Protein AF-A0A0S4W261-F1 (afdb_monomer_lite)

Secondary structure (DSSP, 8-state):
-HHHHHTTSEEEEEEEEETTEEEEEEEETTTTTS-SHHHHHHHHHTT----EEE-SS-EEE----S----PPPP---

Sequence (77 aa):
MLDAFWNGDYDLIAIRARETRHALEFNPHGYPYGGTGSLVALVECFGHRVVGVDGGTGYEEYVPRTNIWKPRASRAV

Foldseek 3Di:
DVVCCVVPQKPFDDFDDDPPDTDGDIDGPPPPVVPCVVVCVVCVVVVHHDQWDDPVVDIDGDDDDPPPDDPDPPPDD

Organism: Ralstonia solanacearum (NCBI:txid305)

Structure (mmCIF, N/CA/C/O backbone):
data_AF-A0A0S4W261-F1
#
_entry.id   AF-A0A0S4W261-F1
#
loop_
_atom_site.group_PDB
_atom_site.id
_atom_site.type_symbol
_atom_site.label_atom_id
_atom_site.label_alt_id
_atom_site.label_comp_id
_atom_site.label_asym_id
_atom_site.label_entity_id
_atom_site.label_seq_id
_atom_site.pdbx_PDB_ins_code
_atom_site.Cartn_x
_atom_site.Cartn_y
_atom_site.Cartn_z
_atom_site.occupancy
_atom_site.B_iso_or_equiv
_atom_site.auth_seq_id
_atom_site.auth_comp_id
_atom_site.auth_asym_id
_atom_site.auth_atom_id
_atom_site.pdbx_PDB_model_num
ATOM 1 N N . MET A 1 1 ? -1.828 -8.259 -8.983 1.00 71.50 1 MET A N 1
ATOM 2 C CA . MET A 1 1 ? -1.339 -7.875 -7.640 1.00 71.50 1 MET A CA 1
ATOM 3 C C . MET A 1 1 ? -0.571 -9.002 -6.980 1.00 71.50 1 MET A C 1
ATOM 5 O O . MET A 1 1 ? 0.614 -8.823 -6.779 1.00 71.50 1 MET A O 1
ATOM 9 N N . LEU A 1 2 ? -1.186 -10.160 -6.706 1.00 76.31 2 LEU A N 1
ATOM 10 C CA . LEU A 1 2 ? -0.449 -11.325 -6.186 1.00 76.31 2 LEU A CA 1
ATOM 11 C C . LEU A 1 2 ? 0.719 -11.734 -7.094 1.00 76.31 2 LEU A C 1
ATOM 13 O O . LEU A 1 2 ? 1.813 -11.975 -6.610 1.00 76.31 2 LEU A O 1
ATOM 17 N N . ASP A 1 3 ? 0.499 -11.696 -8.407 1.00 79.94 3 ASP A N 1
ATOM 18 C CA . ASP A 1 3 ? 1.541 -11.942 -9.406 1.00 79.94 3 ASP A CA 1
ATOM 19 C C . ASP A 1 3 ? 2.713 -10.944 -9.322 1.00 79.94 3 ASP A C 1
ATOM 21 O O . ASP A 1 3 ? 3.863 -11.344 -9.402 1.00 79.94 3 ASP A O 1
ATOM 25 N N . ALA A 1 4 ? 2.436 -9.666 -9.040 1.00 77.56 4 ALA A N 1
ATOM 26 C CA . ALA A 1 4 ? 3.465 -8.636 -8.870 1.00 77.56 4 ALA A CA 1
ATOM 27 C C . ALA A 1 4 ? 4.325 -8.879 -7.614 1.00 77.56 4 ALA A C 1
ATOM 29 O O . ALA A 1 4 ? 5.524 -8.619 -7.621 1.00 77.56 4 ALA A O 1
ATOM 30 N N . PHE A 1 5 ? 3.739 -9.433 -6.546 1.00 76.88 5 PHE A N 1
ATOM 31 C CA . PHE A 1 5 ? 4.518 -9.902 -5.394 1.00 76.88 5 PHE A CA 1
ATOM 32 C C . PHE A 1 5 ? 5.355 -11.133 -5.728 1.00 76.88 5 PHE A C 1
ATOM 34 O O . PHE A 1 5 ? 6.481 -11.257 -5.267 1.00 76.88 5 PHE A O 1
ATOM 41 N N . TRP A 1 6 ? 4.797 -12.056 -6.511 1.00 77.38 6 TRP A N 1
ATOM 42 C CA . TRP A 1 6 ? 5.442 -13.331 -6.806 1.00 77.38 6 TRP A CA 1
ATOM 43 C C . TRP A 1 6 ? 6.579 -13.203 -7.823 1.00 77.38 6 TRP A C 1
ATOM 45 O O . TRP A 1 6 ? 7.589 -13.892 -7.717 1.00 77.38 6 TRP A O 1
ATOM 55 N N . ASN A 1 7 ? 6.422 -12.296 -8.786 1.00 81.69 7 ASN A N 1
ATOM 56 C CA . ASN A 1 7 ? 7.353 -12.091 -9.893 1.00 81.69 7 ASN A CA 1
ATOM 57 C C . ASN A 1 7 ? 8.324 -10.923 -9.658 1.00 81.69 7 ASN A C 1
ATOM 59 O O . ASN A 1 7 ? 9.097 -10.590 -10.553 1.00 81.69 7 ASN A O 1
ATOM 63 N N . GLY A 1 8 ? 8.331 -10.348 -8.450 1.00 71.62 8 GLY A N 1
ATOM 64 C CA . GLY A 1 8 ? 9.410 -9.476 -7.985 1.00 71.62 8 GLY A CA 1
ATOM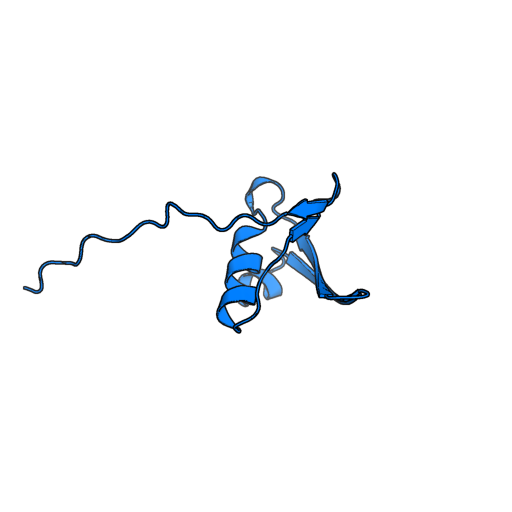 65 C C . GLY A 1 8 ? 9.251 -7.985 -8.281 1.00 71.62 8 GLY A C 1
ATOM 66 O O . GLY A 1 8 ? 10.242 -7.267 -8.227 1.00 71.62 8 GLY A O 1
ATOM 67 N N . ASP A 1 9 ? 8.045 -7.474 -8.543 1.00 83.25 9 ASP A N 1
ATOM 68 C CA . ASP A 1 9 ? 7.840 -6.013 -8.579 1.00 83.25 9 ASP A CA 1
ATOM 69 C C . ASP A 1 9 ? 7.987 -5.391 -7.177 1.00 83.25 9 ASP A C 1
ATOM 71 O O . ASP A 1 9 ? 8.328 -4.210 -7.034 1.00 83.25 9 ASP A O 1
ATOM 75 N N . TYR A 1 10 ? 7.748 -6.199 -6.138 1.00 86.12 10 TYR A N 1
ATOM 76 C CA . TYR A 1 10 ? 7.868 -5.813 -4.738 1.00 86.12 10 TYR A CA 1
ATOM 77 C C . TYR A 1 10 ? 8.479 -6.937 -3.896 1.00 86.12 10 TYR A C 1
ATOM 79 O O . TYR A 1 10 ? 8.020 -8.076 -3.980 1.00 86.12 10 TYR A O 1
ATOM 87 N N . ASP A 1 11 ? 9.387 -6.593 -2.982 1.00 88.88 11 ASP A N 1
ATOM 88 C CA . ASP A 1 11 ? 9.703 -7.463 -1.843 1.00 88.88 11 ASP A CA 1
ATOM 89 C C . ASP A 1 11 ? 8.811 -7.078 -0.666 1.00 88.88 11 ASP A C 1
ATOM 91 O O . ASP A 1 11 ? 8.925 -5.972 -0.136 1.00 88.88 11 ASP A O 1
ATOM 95 N N . LEU A 1 12 ? 7.935 -7.976 -0.218 1.00 88.50 12 LEU A N 1
ATOM 96 C CA . LEU A 1 12 ? 7.208 -7.789 1.040 1.00 88.50 12 LEU A CA 1
ATOM 97 C C . LEU A 1 12 ? 8.137 -8.092 2.220 1.00 88.50 12 LEU A C 1
ATOM 99 O O . LEU A 1 12 ? 8.669 -9.194 2.322 1.00 88.50 12 LEU A O 1
ATOM 103 N N . ILE A 1 13 ? 8.308 -7.128 3.127 1.00 91.75 13 ILE A N 1
ATOM 104 C CA . ILE A 1 13 ? 9.244 -7.248 4.253 1.00 91.75 13 ILE A CA 1
ATOM 105 C C . ILE A 1 13 ? 8.506 -7.717 5.504 1.00 91.75 13 ILE A C 1
ATOM 107 O O . ILE A 1 13 ? 8.824 -8.759 6.073 1.00 91.75 13 ILE A O 1
ATOM 111 N N . ALA A 1 14 ? 7.545 -6.920 5.973 1.00 93.56 14 ALA A N 1
ATOM 112 C CA . ALA A 1 14 ? 6.844 -7.183 7.221 1.00 93.56 14 ALA A CA 1
ATOM 113 C C . ALA A 1 14 ? 5.569 -6.348 7.333 1.00 93.56 14 ALA A C 1
ATOM 115 O O . ALA A 1 14 ? 5.458 -5.265 6.765 1.00 93.56 14 ALA A O 1
ATOM 116 N N . ILE A 1 15 ? 4.646 -6.809 8.172 1.00 93.88 15 ILE A N 1
ATOM 117 C CA . ILE A 1 15 ? 3.679 -5.922 8.813 1.00 93.88 15 ILE A CA 1
ATOM 118 C C . ILE A 1 15 ? 4.211 -5.654 10.213 1.00 93.88 15 ILE A C 1
ATOM 120 O O . ILE A 1 15 ? 4.314 -6.573 11.025 1.00 93.88 15 ILE A O 1
ATOM 124 N N . ARG A 1 16 ? 4.571 -4.406 10.506 1.00 94.75 16 ARG A N 1
ATOM 125 C CA . ARG A 1 16 ? 5.080 -4.034 11.824 1.00 94.75 16 ARG A CA 1
ATOM 126 C C . ARG A 1 16 ? 4.061 -3.233 12.606 1.00 94.75 16 ARG A C 1
ATOM 128 O O . ARG A 1 16 ? 3.531 -2.238 12.116 1.00 94.75 16 ARG A O 1
ATOM 135 N N . ALA A 1 17 ? 3.852 -3.622 13.857 1.00 94.25 17 ALA A N 1
ATOM 136 C CA . ALA A 1 17 ? 3.145 -2.780 14.804 1.00 94.25 17 ALA A CA 1
ATOM 137 C C . ALA A 1 17 ? 3.931 -1.477 15.052 1.00 94.25 17 ALA A C 1
ATOM 139 O O . ALA A 1 17 ? 5.167 -1.439 15.080 1.00 94.25 17 ALA A O 1
ATOM 140 N N . ARG A 1 18 ? 3.180 -0.396 15.210 1.00 88.62 18 ARG A N 1
ATOM 141 C CA . ARG A 1 18 ? 3.573 0.917 15.720 1.00 88.62 18 ARG A CA 1
ATOM 142 C C . ARG A 1 18 ? 2.542 1.288 16.785 1.00 88.62 18 ARG A C 1
ATOM 144 O O . ARG A 1 18 ? 1.473 0.688 16.826 1.00 88.62 18 ARG A O 1
ATOM 151 N N . GLU A 1 19 ? 2.842 2.281 17.613 1.00 88.69 19 GLU A N 1
ATOM 152 C CA . GLU A 1 19 ? 2.035 2.641 18.793 1.00 88.69 19 GLU A CA 1
ATOM 153 C C . GLU A 1 19 ? 0.516 2.612 18.555 1.00 88.69 19 GLU A C 1
ATOM 155 O O . GLU A 1 19 ? -0.213 1.959 19.293 1.00 88.69 19 GLU A O 1
ATOM 160 N N . THR A 1 20 ? 0.042 3.261 17.490 1.00 90.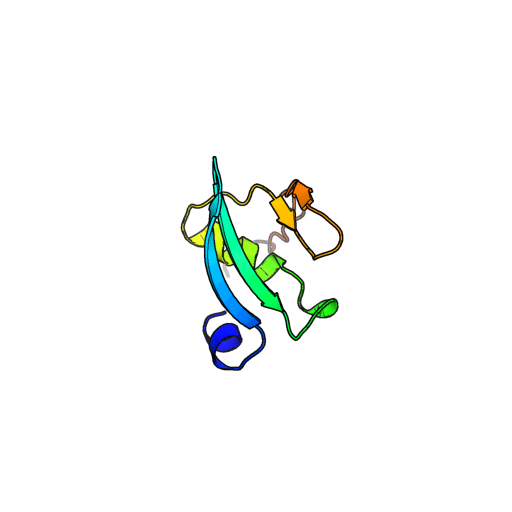62 20 THR A N 1
ATOM 161 C CA . THR A 1 20 ? -1.394 3.397 17.186 1.00 90.62 20 THR A CA 1
ATOM 162 C C . THR A 1 20 ? -1.812 2.778 15.850 1.00 90.62 20 THR A C 1
ATOM 164 O O . THR A 1 20 ? -2.962 2.923 15.434 1.00 90.62 20 THR A O 1
ATOM 167 N N . ARG A 1 21 ? -0.895 2.116 15.131 1.00 91.38 21 ARG A N 1
ATOM 168 C CA . ARG A 1 21 ? -1.116 1.657 13.747 1.00 91.38 21 ARG A CA 1
ATOM 169 C C . ARG A 1 21 ? -0.203 0.501 13.356 1.00 91.38 21 ARG A C 1
ATOM 171 O O . ARG A 1 21 ? 0.761 0.207 14.044 1.00 91.38 21 ARG A O 1
ATOM 178 N N . HIS A 1 22 ? -0.467 -0.105 12.205 1.00 94.81 22 HIS A N 1
ATOM 179 C CA . HIS A 1 22 ? 0.433 -1.078 11.588 1.00 94.81 22 HIS A CA 1
ATOM 180 C C . HIS A 1 22 ? 1.017 -0.503 10.297 1.00 94.81 22 HIS A C 1
ATOM 182 O O . HIS A 1 22 ? 0.338 0.238 9.587 1.00 94.81 22 HIS A O 1
ATOM 188 N N . ALA A 1 23 ? 2.274 -0.830 10.011 1.00 94.00 23 ALA A N 1
ATOM 189 C CA . ALA A 1 23 ? 2.974 -0.446 8.793 1.00 94.00 23 ALA A CA 1
ATOM 190 C C . ALA A 1 23 ? 3.223 -1.689 7.936 1.00 94.00 23 ALA A C 1
ATOM 192 O O . ALA A 1 23 ? 3.857 -2.634 8.404 1.00 94.00 23 ALA A O 1
ATOM 193 N N . LEU A 1 24 ? 2.727 -1.678 6.699 1.00 94.06 24 LEU A N 1
ATOM 194 C CA . LEU A 1 24 ? 3.122 -2.636 5.671 1.00 94.06 24 LEU A CA 1
ATOM 195 C C . LEU A 1 24 ? 4.433 -2.146 5.049 1.00 94.06 24 LEU A C 1
ATOM 197 O O . LEU A 1 24 ? 4.443 -1.136 4.351 1.00 94.06 24 LEU A O 1
ATOM 201 N N . GLU A 1 25 ? 5.526 -2.843 5.330 1.00 93.06 25 GLU A N 1
ATOM 202 C CA . GLU A 1 25 ? 6.862 -2.535 4.825 1.00 93.06 25 GLU A CA 1
ATOM 203 C C . GLU A 1 25 ? 7.176 -3.397 3.602 1.00 93.06 25 GLU A C 1
ATOM 205 O O . GLU A 1 25 ? 6.945 -4.611 3.604 1.00 93.06 25 GLU A O 1
ATOM 210 N N . PHE A 1 26 ? 7.715 -2.768 2.562 1.00 90.69 26 PHE A N 1
ATOM 211 C CA . PHE A 1 26 ? 8.069 -3.418 1.305 1.00 90.69 26 PHE A CA 1
ATOM 212 C C . PHE A 1 26 ? 9.167 -2.636 0.574 1.00 90.69 26 PHE A C 1
ATOM 214 O O . PHE A 1 26 ? 9.285 -1.425 0.761 1.00 90.69 26 PHE A O 1
ATOM 221 N N . ASN A 1 27 ? 9.924 -3.308 -0.296 1.00 88.88 27 ASN A N 1
ATOM 222 C CA . ASN A 1 27 ? 10.820 -2.660 -1.256 1.00 88.88 27 ASN A CA 1
ATOM 223 C C . ASN A 1 27 ? 10.157 -2.631 -2.639 1.00 88.88 27 ASN A C 1
ATOM 225 O O . ASN A 1 27 ? 9.871 -3.696 -3.186 1.00 88.88 27 ASN A O 1
ATOM 229 N N . PRO A 1 28 ? 9.897 -1.450 -3.222 1.00 87.69 28 PRO A N 1
ATOM 230 C CA . PRO A 1 28 ? 9.398 -1.342 -4.588 1.00 87.69 28 PRO A CA 1
ATOM 231 C C . PRO A 1 28 ? 10.553 -1.330 -5.599 1.00 87.69 28 PRO A C 1
ATOM 233 O O . PRO A 1 28 ? 11.254 -0.327 -5.728 1.00 87.69 28 PRO A O 1
ATOM 236 N N . HIS A 1 29 ? 10.710 -2.398 -6.382 1.00 86.12 29 HIS A N 1
ATOM 237 C CA . HIS A 1 29 ? 11.765 -2.474 -7.407 1.00 86.12 29 HIS A CA 1
ATOM 238 C C . HIS A 1 29 ? 11.492 -1.565 -8.611 1.00 86.12 29 HIS A C 1
ATOM 240 O O . HIS A 1 29 ? 12.414 -1.112 -9.283 1.00 86.12 29 HIS A O 1
ATOM 246 N N . GLY A 1 30 ? 10.220 -1.237 -8.855 1.00 78.12 30 GLY A N 1
ATOM 247 C CA . GLY A 1 30 ? 9.793 -0.327 -9.923 1.00 78.12 30 GLY A CA 1
ATOM 248 C C . GLY A 1 30 ? 9.803 1.164 -9.563 1.00 78.12 30 GLY A C 1
ATOM 249 O O . GLY A 1 30 ? 9.261 1.966 -10.326 1.00 78.12 30 GLY A O 1
ATOM 250 N N . TYR A 1 31 ? 10.327 1.573 -8.402 1.00 72.56 31 TYR A N 1
ATOM 251 C CA . TYR A 1 31 ? 10.348 2.987 -8.002 1.00 72.56 31 TYR A CA 1
ATOM 252 C C . TYR A 1 31 ? 11.170 3.856 -8.984 1.00 72.56 31 TYR A C 1
ATOM 254 O O . TYR A 1 31 ? 12.228 3.422 -9.438 1.00 72.56 31 TYR A O 1
ATOM 262 N N . PRO A 1 32 ? 10.737 5.094 -9.309 1.00 70.06 32 PRO A N 1
ATOM 263 C CA . PRO A 1 32 ? 9.531 5.788 -8.831 1.00 70.06 32 PRO A CA 1
ATOM 264 C C . PRO A 1 32 ? 8.252 5.466 -9.618 1.00 70.06 32 PRO A C 1
ATOM 266 O O . PRO A 1 32 ? 7.162 5.859 -9.208 1.00 70.06 32 PRO A O 1
ATOM 269 N N . TYR A 1 33 ? 8.355 4.754 -10.739 1.00 69.25 33 TYR A N 1
ATOM 270 C CA . TYR A 1 33 ? 7.264 4.598 -11.706 1.00 69.25 33 TYR A CA 1
ATOM 271 C C . TYR A 1 33 ? 6.173 3.611 -11.264 1.00 69.25 33 TYR A C 1
ATOM 273 O O . TYR A 1 33 ? 5.010 3.786 -11.622 1.00 69.25 33 TYR A O 1
ATOM 281 N N . GLY A 1 34 ? 6.520 2.609 -10.452 1.00 69.94 34 GLY A N 1
ATOM 282 C CA . GLY A 1 34 ? 5.575 1.633 -9.898 1.00 69.94 34 GLY A CA 1
ATOM 283 C C . GLY A 1 34 ? 4.699 2.186 -8.769 1.00 69.94 34 GLY A C 1
ATOM 284 O O . GLY A 1 34 ? 3.592 1.693 -8.549 1.00 69.94 34 GLY A O 1
ATOM 285 N N . GLY A 1 35 ? 5.163 3.241 -8.087 1.00 76.56 35 GLY A N 1
ATOM 286 C CA . GLY A 1 35 ? 4.462 3.898 -6.982 1.00 76.56 35 GLY A CA 1
ATOM 287 C C . GLY A 1 35 ? 4.002 2.960 -5.851 1.00 76.56 35 GLY A C 1
ATOM 288 O O . GLY A 1 35 ? 4.328 1.776 -5.799 1.00 76.56 35 GLY A O 1
ATOM 289 N N . THR A 1 36 ? 3.213 3.510 -4.924 1.00 84.94 36 THR A N 1
ATOM 290 C CA . THR A 1 36 ? 2.632 2.777 -3.777 1.00 84.94 36 THR A CA 1
ATOM 291 C C . THR A 1 36 ? 1.117 2.586 -3.888 1.00 84.94 36 THR A C 1
ATOM 293 O O . THR A 1 36 ? 0.515 1.877 -3.086 1.00 84.94 36 THR A O 1
ATOM 296 N N . GLY A 1 37 ? 0.476 3.203 -4.888 1.00 85.25 37 GLY A N 1
ATOM 297 C CA . GLY A 1 37 ? -0.987 3.257 -4.994 1.00 85.25 37 GLY A CA 1
ATOM 298 C C . GLY A 1 37 ? -1.652 1.889 -5.152 1.00 85.25 37 GLY A C 1
ATOM 299 O O . GLY A 1 37 ? -2.772 1.690 -4.693 1.00 85.25 37 GLY A O 1
ATOM 300 N N . SER A 1 38 ? -0.950 0.935 -5.757 1.00 84.38 38 SER A N 1
ATOM 301 C CA . SER A 1 38 ? -1.395 -0.449 -5.887 1.00 84.38 38 SER A CA 1
ATOM 302 C C . SER A 1 38 ? -1.522 -1.116 -4.500 1.00 84.38 38 SER A C 1
ATOM 304 O O . SER A 1 38 ? -2.542 -1.732 -4.195 1.00 84.38 38 SER A O 1
ATOM 306 N N . LEU A 1 39 ? -0.537 -0.926 -3.619 1.00 89.12 39 LEU A N 1
ATOM 307 C CA . LEU A 1 39 ? -0.535 -1.458 -2.251 1.00 89.12 39 LEU A CA 1
ATOM 308 C C . LEU A 1 39 ? -1.527 -0.751 -1.339 1.00 89.12 39 LEU A C 1
ATOM 310 O O . LEU A 1 39 ? -2.145 -1.390 -0.494 1.00 89.12 39 LEU A O 1
ATOM 314 N N . VAL A 1 40 ? -1.724 0.549 -1.541 1.00 90.62 40 VAL A N 1
ATOM 315 C CA . VAL A 1 40 ? -2.804 1.276 -0.873 1.00 90.62 40 VAL A CA 1
ATOM 316 C C . VAL A 1 40 ? -4.154 0.647 -1.211 1.00 90.62 40 VAL A C 1
ATOM 318 O O . VAL A 1 40 ? -4.891 0.280 -0.299 1.00 90.62 40 VAL A O 1
ATOM 321 N N . ALA A 1 41 ? -4.433 0.430 -2.500 1.00 87.88 41 ALA A N 1
ATOM 322 C CA . ALA A 1 41 ? -5.676 -0.202 -2.931 1.00 87.88 41 ALA A CA 1
ATOM 323 C C . ALA A 1 41 ? -5.844 -1.612 -2.337 1.00 87.88 41 ALA A C 1
ATOM 325 O O . ALA A 1 41 ? -6.940 -1.970 -1.922 1.00 87.88 41 ALA A O 1
ATOM 326 N N . LEU A 1 42 ? -4.763 -2.396 -2.235 1.00 88.50 42 LEU A N 1
ATOM 327 C CA . LEU A 1 42 ? -4.788 -3.707 -1.579 1.00 88.50 42 LEU A CA 1
ATOM 328 C C . LEU A 1 42 ? -5.255 -3.614 -0.125 1.00 88.50 42 LEU A C 1
ATOM 330 O O . LEU A 1 42 ? -6.163 -4.337 0.276 1.00 88.50 42 LEU A O 1
ATOM 334 N N . VAL A 1 43 ? -4.624 -2.736 0.656 1.00 92.06 43 VAL A N 1
ATOM 335 C CA . VAL A 1 43 ? -4.931 -2.544 2.079 1.00 92.06 43 VAL A CA 1
ATOM 336 C C . VAL A 1 43 ? -6.386 -2.099 2.249 1.00 92.06 43 VAL A C 1
ATOM 338 O O . VAL A 1 43 ? -7.103 -2.645 3.090 1.00 92.06 43 VAL A O 1
ATOM 341 N N . GLU A 1 44 ? -6.850 -1.181 1.402 1.00 91.19 44 GLU A N 1
ATOM 342 C CA . GLU A 1 44 ? -8.236 -0.704 1.397 1.00 91.19 44 GLU A CA 1
ATOM 343 C C . GLU A 1 44 ? -9.246 -1.794 1.010 1.00 91.19 44 GLU A C 1
ATOM 345 O O . GLU A 1 44 ? -10.306 -1.889 1.631 1.00 91.19 44 GLU A O 1
ATOM 350 N N . CYS A 1 45 ? -8.924 -2.673 0.053 1.00 90.25 45 CYS A N 1
ATOM 351 C CA . CYS A 1 45 ? -9.793 -3.793 -0.331 1.00 90.25 45 CYS A CA 1
ATOM 352 C C . CYS A 1 45 ? -10.082 -4.762 0.826 1.00 90.25 45 CYS A C 1
ATOM 354 O O . CYS A 1 45 ? -11.149 -5.373 0.847 1.00 90.25 45 CYS A O 1
ATOM 356 N N . PHE A 1 46 ? -9.173 -4.888 1.796 1.00 90.62 46 PHE A N 1
ATOM 357 C CA . PHE A 1 46 ? -9.380 -5.698 3.003 1.00 90.62 46 PHE A CA 1
ATOM 358 C C . PHE A 1 46 ? -10.071 -4.932 4.146 1.00 90.62 46 PHE A C 1
ATOM 360 O O . PHE A 1 46 ? -10.157 -5.432 5.266 1.00 90.62 46 PHE A O 1
ATOM 367 N N . GLY A 1 47 ? -10.597 -3.732 3.880 1.00 92.19 47 GLY A N 1
ATOM 368 C CA . GLY A 1 47 ? -11.340 -2.930 4.855 1.00 92.19 47 GLY A CA 1
ATOM 369 C C . GLY A 1 47 ? -10.455 -2.156 5.833 1.00 92.19 47 GLY A C 1
ATOM 370 O O . GLY A 1 47 ? -10.954 -1.614 6.820 1.00 92.19 47 GLY A O 1
ATOM 371 N N . HIS A 1 48 ? -9.147 -2.085 5.581 1.00 93.62 48 HIS A N 1
ATOM 372 C CA . HIS A 1 48 ? -8.238 -1.262 6.367 1.00 93.62 48 HIS A CA 1
ATOM 373 C C . HIS A 1 48 ? -8.163 0.160 5.806 1.00 93.62 48 HIS A C 1
ATOM 375 O O . HIS A 1 48 ? -8.369 0.398 4.620 1.00 93.62 48 HIS A O 1
ATOM 381 N N . ARG A 1 49 ? -7.830 1.124 6.665 1.00 93.38 49 ARG A N 1
ATOM 382 C CA . ARG A 1 49 ? -7.625 2.519 6.266 1.00 93.38 49 ARG A CA 1
ATOM 383 C C . ARG A 1 49 ? -6.137 2.839 6.236 1.00 93.38 49 ARG A C 1
ATOM 385 O O . ARG A 1 49 ? -5.470 2.733 7.265 1.00 93.38 49 ARG A O 1
ATOM 392 N N . VAL A 1 50 ? -5.643 3.295 5.089 1.00 94.19 50 VAL A N 1
ATOM 393 C CA . VAL A 1 50 ? -4.297 3.866 4.984 1.00 94.19 50 VAL A CA 1
ATOM 394 C C . VAL A 1 50 ? -4.318 5.284 5.552 1.00 94.19 50 VAL A C 1
ATOM 396 O O . VAL A 1 50 ? -5.167 6.092 5.190 1.00 94.19 50 VAL A O 1
ATOM 399 N N . VAL A 1 51 ? -3.406 5.576 6.480 1.00 95.06 51 VAL A N 1
ATOM 400 C CA . VAL A 1 51 ? -3.306 6.891 7.149 1.00 95.06 51 VAL A CA 1
ATOM 401 C C . VAL A 1 51 ? -2.078 7.690 6.714 1.00 95.06 51 VAL A C 1
ATOM 403 O O . VAL A 1 51 ? -2.000 8.889 6.960 1.00 95.06 51 VAL A O 1
ATOM 406 N N . GLY A 1 52 ? -1.118 7.040 6.060 1.00 94.06 52 GLY A N 1
ATOM 407 C CA . GLY A 1 52 ? 0.081 7.686 5.549 1.00 94.06 52 GLY A CA 1
ATOM 408 C C . GLY A 1 52 ? 0.994 6.742 4.803 1.00 94.06 52 GLY A C 1
ATOM 409 O O . GLY A 1 52 ? 0.803 5.524 4.824 1.00 94.06 52 GLY A O 1
ATOM 410 N N . VAL A 1 53 ? 1.978 7.339 4.147 1.00 92.19 53 VAL A N 1
ATOM 411 C CA . VAL A 1 53 ? 2.992 6.664 3.344 1.00 92.19 53 VAL A CA 1
ATOM 412 C C . VAL A 1 53 ? 4.344 7.253 3.723 1.00 92.19 53 VAL A C 1
ATOM 414 O O . VAL A 1 53 ? 4.479 8.465 3.838 1.00 92.19 53 VAL A O 1
ATOM 417 N N . ASP A 1 54 ? 5.338 6.396 3.925 1.00 89.81 54 ASP A N 1
ATOM 418 C CA . ASP A 1 54 ? 6.731 6.814 4.057 1.00 89.81 54 ASP A CA 1
ATOM 419 C C . ASP A 1 54 ? 7.498 6.270 2.852 1.00 89.81 54 ASP A C 1
ATOM 421 O O . ASP A 1 54 ? 7.610 5.057 2.671 1.00 89.81 54 ASP A O 1
ATOM 425 N N . GLY A 1 55 ? 7.942 7.178 1.984 1.00 83.81 55 GLY A N 1
ATOM 426 C CA . GLY A 1 55 ? 8.669 6.854 0.756 1.00 83.81 55 GLY A CA 1
ATOM 427 C C . GLY A 1 55 ? 10.190 6.843 0.919 1.00 83.81 55 GLY A C 1
ATOM 428 O O . GLY A 1 55 ? 10.894 6.824 -0.087 1.00 83.81 55 GLY A O 1
ATOM 429 N N . GLY A 1 56 ? 10.708 6.927 2.150 1.00 82.56 56 GLY A N 1
ATOM 430 C CA . GLY A 1 56 ? 12.140 7.073 2.434 1.00 82.56 56 GLY A CA 1
ATOM 431 C C . GLY A 1 56 ? 12.639 8.523 2.439 1.00 82.56 56 GLY A C 1
ATOM 432 O O . GLY A 1 56 ? 13.773 8.778 2.835 1.00 82.56 56 GLY A O 1
ATOM 433 N N . THR A 1 57 ? 11.796 9.487 2.055 1.00 85.56 57 THR A N 1
ATOM 434 C CA . THR A 1 57 ? 12.045 10.937 2.186 1.00 85.56 57 THR A CA 1
ATOM 435 C C . THR A 1 57 ? 11.296 11.563 3.362 1.00 85.56 57 THR A C 1
ATOM 437 O O . THR A 1 57 ? 11.353 12.777 3.552 1.00 85.56 57 THR A O 1
ATOM 440 N N . GLY A 1 58 ? 10.596 10.745 4.149 1.00 87.19 58 GLY A N 1
ATOM 441 C CA . GLY A 1 58 ? 9.757 11.175 5.255 1.00 87.19 58 GLY A CA 1
ATOM 442 C C . GLY A 1 58 ? 8.331 10.649 5.139 1.00 87.19 58 GLY A C 1
ATOM 443 O O . GLY A 1 58 ? 7.870 10.223 4.078 1.00 87.19 58 GLY A O 1
ATOM 444 N N . TYR A 1 59 ? 7.639 10.695 6.272 1.00 90.19 59 TYR A N 1
ATOM 445 C CA . TYR A 1 59 ? 6.238 10.322 6.381 1.00 90.19 59 TYR A CA 1
ATOM 446 C C . TYR A 1 59 ? 5.332 11.442 5.861 1.00 90.19 59 TYR A C 1
ATOM 448 O O . TYR A 1 59 ? 5.414 12.580 6.323 1.00 90.19 59 TYR A O 1
ATOM 456 N N . GLU A 1 60 ? 4.400 11.083 4.985 1.00 92.44 60 GLU A N 1
ATOM 457 C CA . GLU A 1 60 ? 3.341 11.957 4.491 1.00 92.44 60 GLU A CA 1
ATOM 458 C C . GLU A 1 60 ? 1.967 11.389 4.862 1.00 92.44 60 G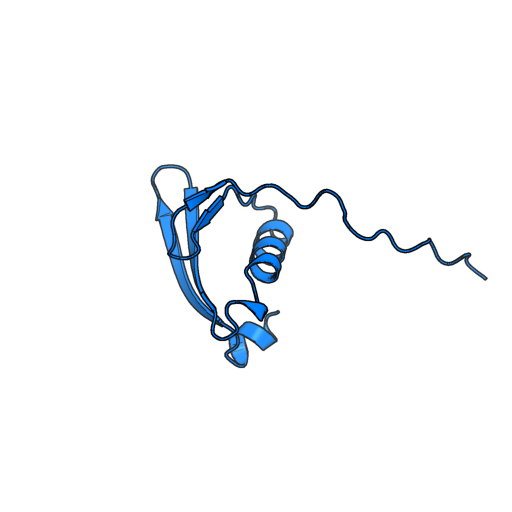LU A C 1
ATOM 460 O O . GLU A 1 60 ? 1.734 10.174 4.822 1.00 92.44 60 GLU A O 1
ATOM 465 N N . GLU A 1 61 ? 1.037 12.268 5.244 1.00 94.50 61 GLU A N 1
ATOM 466 C CA . GLU A 1 61 ? -0.355 11.879 5.467 1.00 94.50 61 GLU A CA 1
ATOM 467 C C . GLU A 1 61 ? -0.984 11.415 4.150 1.00 94.50 61 GLU A C 1
ATOM 469 O O . GLU A 1 61 ? -0.844 12.055 3.105 1.00 94.50 61 GLU A O 1
ATOM 474 N N . TYR A 1 62 ? -1.683 10.282 4.194 1.00 92.94 62 TYR A N 1
ATOM 475 C CA . TYR A 1 62 ? -2.300 9.733 2.998 1.00 92.94 62 TYR A CA 1
ATOM 476 C C . TYR A 1 62 ? -3.605 10.469 2.715 1.00 92.94 62 TYR A C 1
ATOM 478 O O . TYR A 1 62 ? -4.566 10.364 3.477 1.00 92.94 62 TYR A O 1
ATOM 486 N N . VAL A 1 63 ? -3.649 11.173 1.585 1.00 90.19 63 VAL A N 1
ATOM 487 C CA . VAL A 1 63 ? -4.865 11.804 1.072 1.00 90.19 63 VAL A CA 1
ATOM 488 C C . VAL A 1 63 ? -5.453 10.915 -0.029 1.00 90.19 63 VAL A C 1
ATOM 490 O O . VAL A 1 63 ? -4.818 10.746 -1.077 1.00 90.19 63 VAL A O 1
ATOM 493 N N . PRO A 1 64 ? -6.661 10.350 0.164 1.00 85.06 64 PRO A N 1
ATOM 494 C CA . PRO A 1 64 ? -7.315 9.544 -0.857 1.00 85.06 64 PRO A CA 1
ATOM 495 C C . PRO A 1 64 ? -7.496 10.315 -2.166 1.00 85.06 64 PRO A C 1
ATOM 497 O O . PRO A 1 64 ? -7.851 11.497 -2.175 1.00 85.06 64 PRO A O 1
ATOM 500 N N . ARG A 1 65 ? -7.303 9.634 -3.299 1.00 76.50 65 ARG A N 1
ATOM 501 C CA . ARG A 1 65 ? -7.553 10.234 -4.616 1.00 76.50 65 ARG A CA 1
ATOM 502 C C . ARG A 1 65 ? -9.044 10.530 -4.778 1.00 76.50 65 ARG A C 1
ATOM 504 O O . ARG A 1 65 ? -9.871 9.625 -4.746 1.00 76.50 65 ARG A O 1
ATOM 511 N N . THR A 1 66 ? -9.386 11.793 -5.011 1.00 78.12 66 THR A N 1
ATOM 512 C CA . THR A 1 66 ? -10.778 12.245 -5.200 1.00 78.12 66 THR A CA 1
ATOM 513 C C . THR A 1 66 ? -11.242 12.186 -6.659 1.00 78.12 66 THR A C 1
ATOM 515 O O . THR A 1 66 ? -12.437 12.250 -6.940 1.00 78.12 66 THR A O 1
ATOM 518 N N . ASN A 1 67 ? -10.314 12.012 -7.602 1.00 75.75 67 ASN A N 1
ATOM 519 C CA . ASN A 1 67 ? -10.542 11.992 -9.048 1.00 75.75 67 ASN A CA 1
ATOM 520 C C . ASN A 1 67 ? -10.566 10.567 -9.628 1.00 75.75 67 ASN A C 1
ATOM 522 O O . ASN A 1 67 ? -9.933 10.283 -10.646 1.00 75.75 67 ASN A O 1
ATOM 526 N N . ILE A 1 68 ? -11.287 9.653 -8.980 1.00 74.25 68 ILE A N 1
ATOM 527 C CA . ILE A 1 68 ? -11.433 8.280 -9.475 1.00 74.25 68 ILE A CA 1
ATOM 528 C C . ILE A 1 68 ? -12.167 8.318 -10.819 1.00 74.25 68 ILE A C 1
ATOM 530 O O . ILE A 1 68 ? -13.269 8.866 -10.919 1.00 74.25 68 ILE A O 1
ATOM 534 N N . TRP A 1 69 ? -11.559 7.735 -11.856 1.00 75.06 69 TRP A N 1
ATOM 535 C CA . TRP A 1 69 ? -12.204 7.586 -13.156 1.00 75.06 69 TRP A CA 1
ATOM 536 C C . TRP A 1 69 ? -13.494 6.782 -12.990 1.00 75.06 69 TRP A C 1
ATOM 538 O O . TRP A 1 69 ? -13.473 5.627 -12.566 1.00 75.06 69 TRP A O 1
ATOM 548 N N . LYS A 1 70 ? -14.627 7.407 -13.314 1.00 78.19 70 LYS A N 1
ATOM 549 C CA . LYS A 1 70 ? -15.924 6.739 -13.365 1.00 78.19 70 LYS A CA 1
ATOM 550 C C . LYS A 1 70 ? -16.203 6.403 -14.827 1.00 78.19 70 LYS A C 1
ATOM 552 O 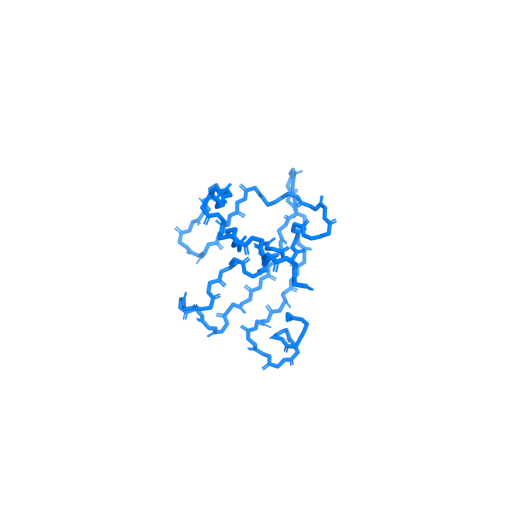O . LYS A 1 70 ? -16.425 7.342 -15.600 1.00 78.19 70 LYS A O 1
ATOM 557 N N . PRO A 1 71 ? -16.180 5.118 -15.233 1.00 76.56 71 PRO A N 1
ATOM 558 C CA . PRO A 1 71 ? -16.598 4.760 -16.579 1.00 76.56 71 PRO A CA 1
ATOM 559 C C . PRO A 1 71 ? -17.994 5.326 -16.820 1.00 76.56 71 PRO A C 1
ATOM 561 O O . PRO A 1 71 ? -18.865 5.236 -15.950 1.00 76.56 71 PRO A O 1
ATOM 564 N N . ARG A 1 72 ? -18.233 5.902 -18.002 1.00 78.44 72 ARG A N 1
ATOM 565 C CA . ARG A 1 72 ? -19.613 6.1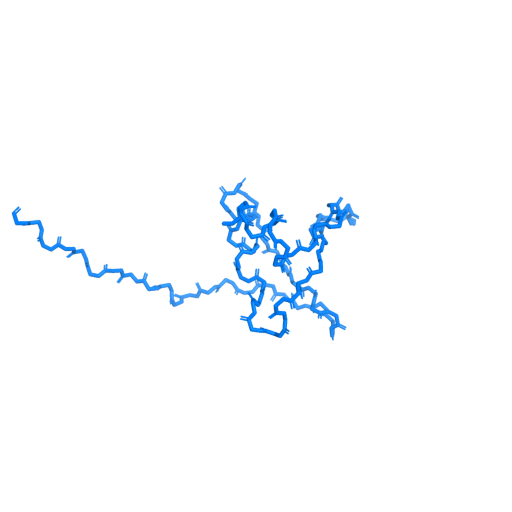33 -18.435 1.00 78.44 72 ARG A CA 1
ATOM 566 C C . ARG A 1 72 ? -20.289 4.767 -18.431 1.00 78.44 72 ARG A C 1
ATOM 568 O O . ARG A 1 72 ? -19.788 3.865 -19.096 1.00 78.44 72 ARG A O 1
ATOM 575 N N . ALA A 1 73 ? -21.375 4.617 -17.669 1.00 74.44 73 ALA A N 1
ATOM 576 C CA . ALA A 1 73 ? -22.182 3.407 -17.711 1.00 74.44 73 ALA A CA 1
ATOM 577 C C . ALA A 1 73 ? -22.468 3.103 -19.187 1.00 74.44 73 ALA A C 1
ATOM 579 O O . ALA A 1 73 ? -23.031 3.945 -19.893 1.00 74.44 73 ALA A O 1
ATOM 580 N N . SER A 1 74 ? -21.990 1.956 -19.675 1.00 63.75 74 SER A N 1
ATOM 581 C CA . SER A 1 74 ? -22.332 1.487 -21.010 1.00 63.75 74 SER A CA 1
ATOM 582 C C . SER A 1 74 ? -23.849 1.469 -21.075 1.00 63.75 74 SER A C 1
ATOM 584 O O . SER A 1 74 ? -24.491 0.831 -20.240 1.00 63.75 74 SER A O 1
ATOM 586 N N . ARG A 1 75 ? -24.424 2.218 -22.017 1.00 59.00 75 ARG A N 1
ATOM 587 C CA . ARG A 1 75 ? -25.849 2.136 -22.321 1.00 59.00 75 ARG A CA 1
ATOM 588 C C . ARG A 1 75 ? -26.099 0.664 -22.645 1.00 59.00 75 ARG A C 1
ATOM 590 O O . ARG A 1 75 ? -25.557 0.187 -23.637 1.00 59.00 75 ARG A O 1
ATOM 597 N N . ALA A 1 76 ? -26.773 -0.053 -21.745 1.00 55.41 76 ALA A N 1
ATOM 598 C CA . ALA A 1 76 ? -27.146 -1.440 -21.974 1.00 55.41 76 ALA A CA 1
ATOM 599 C C . ALA A 1 76 ? -27.888 -1.479 -23.315 1.00 55.41 76 ALA A C 1
ATOM 601 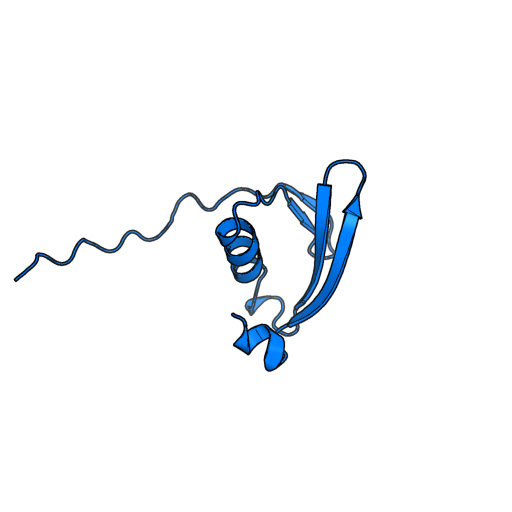O O . ALA A 1 76 ? -28.851 -0.727 -23.494 1.00 55.41 76 ALA A O 1
ATOM 602 N N . VAL A 1 77 ? -27.338 -2.232 -24.268 1.00 52.19 77 VAL A N 1
ATOM 603 C CA . VAL A 1 77 ? -27.969 -2.518 -25.560 1.00 52.19 77 VAL A CA 1
ATOM 604 C C . VAL A 1 77 ? -28.799 -3.773 -25.383 1.00 52.19 77 VAL A C 1
ATOM 606 O O . VAL A 1 77 ? -28.256 -4.724 -24.775 1.00 52.19 77 VAL A O 1
#

Radius of gyration: 15.15 Å; chains: 1; bounding box: 40×26×44 Å

pLDDT: mean 84.08, std 9.7, range [52.19, 95.06]